Protein AF-A0A924DQ37-F1 (afdb_monomer)

Structure (mmCIF, N/CA/C/O backbone):
data_AF-A0A924DQ37-F1
#
_entry.id   AF-A0A924DQ37-F1
#
loop_
_atom_site.group_PDB
_atom_site.id
_atom_site.type_symbol
_atom_site.label_atom_id
_atom_site.label_alt_id
_atom_site.label_comp_id
_atom_site.label_asym_id
_atom_site.label_entity_id
_atom_site.label_seq_id
_atom_site.pdbx_PDB_ins_code
_atom_site.Cartn_x
_atom_site.Cartn_y
_atom_site.Cartn_z
_atom_site.occupancy
_atom_site.B_iso_or_equiv
_atom_site.auth_seq_id
_atom_site.auth_comp_id
_atom_site.auth_asym_id
_atom_site.auth_atom_id
_atom_site.pdbx_PDB_model_num
ATOM 1 N N . MET A 1 1 ? -24.528 43.316 34.652 1.00 51.66 1 MET A N 1
ATOM 2 C CA . MET A 1 1 ? -25.060 42.401 33.612 1.00 51.66 1 MET A CA 1
ATOM 3 C C . MET A 1 1 ? -24.053 42.049 32.501 1.00 51.66 1 MET A C 1
ATOM 5 O O . MET A 1 1 ? -24.379 41.224 31.667 1.00 51.66 1 MET A O 1
ATOM 9 N N . CYS A 1 2 ? -22.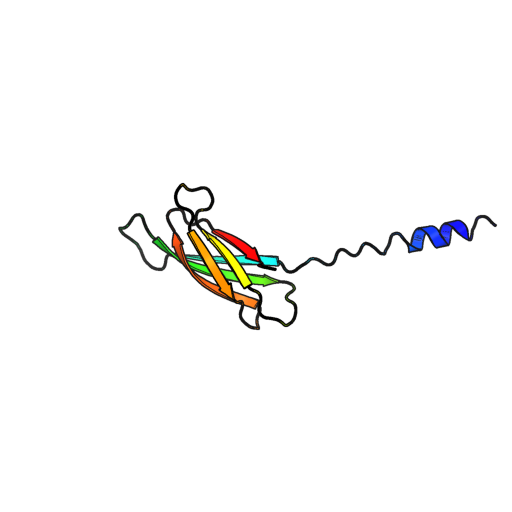809 42.559 32.518 1.00 52.31 2 CYS A N 1
ATOM 10 C CA . CYS A 1 2 ? -21.804 42.273 31.474 1.00 52.31 2 CYS A CA 1
ATOM 11 C C . CYS A 1 2 ? -21.006 40.958 31.674 1.00 52.31 2 CYS A C 1
ATOM 13 O O . CYS A 1 2 ? -20.358 40.476 30.755 1.00 52.31 2 CYS A O 1
ATOM 15 N N . LYS A 1 3 ? -21.051 40.351 32.872 1.00 51.22 3 LYS A N 1
ATOM 16 C CA . LYS A 1 3 ? -20.258 39.147 33.201 1.00 51.22 3 LYS A CA 1
ATOM 17 C C . LYS A 1 3 ? -20.846 37.831 32.672 1.00 51.22 3 LYS A C 1
ATOM 19 O O . LYS A 1 3 ? -20.106 36.868 32.530 1.00 51.22 3 LYS A O 1
ATOM 24 N N . LEU A 1 4 ? -22.148 37.786 32.375 1.00 49.56 4 LEU A N 1
ATOM 25 C CA . LEU A 1 4 ? -22.818 36.552 31.943 1.00 49.56 4 LEU A CA 1
ATOM 26 C C . LEU A 1 4 ? -22.604 36.269 30.446 1.00 49.56 4 LEU A C 1
ATOM 28 O O . LEU A 1 4 ? -22.457 35.119 30.057 1.00 49.56 4 LEU A O 1
ATOM 32 N N . ILE A 1 5 ? -22.514 37.318 29.620 1.00 56.53 5 ILE A N 1
ATOM 33 C CA . ILE A 1 5 ? -22.331 37.189 28.164 1.00 56.53 5 ILE A CA 1
ATOM 34 C C . ILE A 1 5 ? -20.943 36.618 27.832 1.00 56.53 5 ILE A C 1
ATOM 36 O O . ILE A 1 5 ? -20.827 35.769 26.955 1.00 56.53 5 ILE A O 1
ATOM 40 N N . PHE A 1 6 ? -19.909 37.001 28.588 1.00 54.81 6 PHE A N 1
ATOM 41 C CA . PHE A 1 6 ? -18.532 36.552 28.343 1.00 54.81 6 PHE A CA 1
ATOM 42 C C . PHE A 1 6 ? -18.303 35.060 28.644 1.00 54.81 6 PHE A C 1
ATOM 44 O O . PHE A 1 6 ? -17.433 34.428 28.050 1.00 54.81 6 PHE A O 1
ATOM 51 N N . LEU A 1 7 ? -19.091 34.482 29.556 1.00 55.88 7 LEU A N 1
ATOM 52 C CA . LEU A 1 7 ?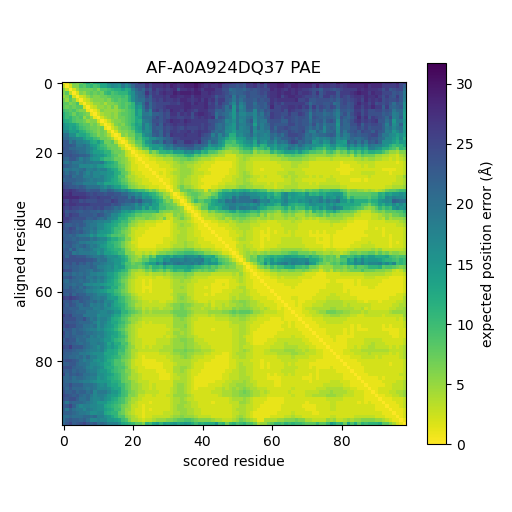 -18.979 33.074 29.952 1.00 55.88 7 LEU A CA 1
ATOM 53 C C . LEU A 1 7 ? -19.635 32.129 28.935 1.00 55.88 7 LEU A C 1
ATOM 55 O O . LEU A 1 7 ? -19.172 31.007 28.755 1.00 55.88 7 LEU A O 1
ATOM 59 N N . VAL A 1 8 ? -20.668 32.599 28.230 1.00 59.00 8 VAL A N 1
ATOM 60 C CA . VAL A 1 8 ? -21.372 31.812 27.205 1.00 59.00 8 VAL A CA 1
ATOM 61 C C . VAL A 1 8 ? -20.559 31.736 25.907 1.00 59.00 8 VAL A C 1
ATOM 63 O O . VAL A 1 8 ? -20.541 30.695 25.259 1.00 59.00 8 VAL A O 1
ATOM 66 N N . THR A 1 9 ? -19.811 32.785 25.551 1.00 57.53 9 THR A N 1
ATOM 67 C CA . THR A 1 9 ? -18.987 32.798 24.328 1.00 57.53 9 THR A CA 1
ATOM 68 C C . THR A 1 9 ? -17.755 31.895 24.401 1.00 57.53 9 THR A C 1
ATOM 70 O O . THR A 1 9 ? -17.381 31.310 23.388 1.00 57.53 9 THR A O 1
ATOM 73 N N . SER A 1 10 ? -17.150 31.709 25.580 1.00 57.28 10 SER A N 1
ATOM 74 C CA . 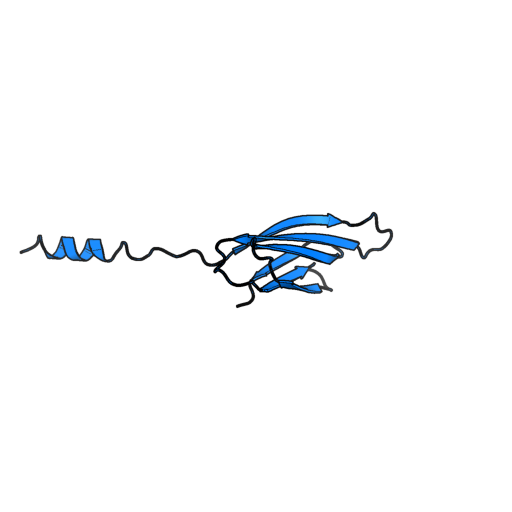SER A 1 10 ? -15.982 30.822 25.730 1.00 57.28 10 SER A CA 1
ATOM 75 C C . SER A 1 10 ? -16.328 29.329 25.678 1.00 57.28 10 SER A C 1
ATOM 77 O O . SER A 1 10 ? -15.438 28.516 25.445 1.00 57.28 10 SER A O 1
ATOM 79 N N . LEU A 1 11 ? -17.600 28.956 25.863 1.00 57.88 11 LEU A N 1
ATOM 80 C CA . LEU A 1 11 ? -18.030 27.554 25.861 1.00 57.88 11 LEU A CA 1
ATOM 81 C C . LEU A 1 11 ? -18.283 27.001 24.445 1.00 57.88 11 LEU A C 1
ATOM 83 O O . LEU A 1 11 ? -18.238 25.792 24.253 1.00 57.88 11 LEU A O 1
ATOM 87 N N . LEU A 1 12 ? -18.515 27.857 23.440 1.00 57.72 12 LEU A N 1
ATOM 88 C CA . LEU A 1 12 ? -18.738 27.397 22.060 1.00 57.72 12 LEU A CA 1
ATOM 89 C C . LEU A 1 12 ? -17.439 27.079 21.297 1.00 57.72 12 LEU A C 1
ATOM 91 O O . LEU A 1 12 ? -17.461 26.268 20.371 1.00 57.72 12 LEU A O 1
ATOM 95 N N . ILE A 1 13 ? -16.306 27.669 21.690 1.00 59.34 13 ILE A N 1
ATOM 96 C CA . ILE A 1 13 ? -15.036 27.565 20.943 1.00 59.34 13 ILE A CA 1
ATOM 97 C C . ILE A 1 13 ? -14.348 26.201 21.155 1.00 59.34 13 ILE A C 1
ATOM 99 O O . ILE A 1 13 ? -13.557 25.769 20.323 1.00 59.34 13 ILE A O 1
ATOM 103 N N . THR A 1 14 ? -14.680 25.462 22.217 1.00 60.75 14 THR A N 1
ATOM 104 C CA . THR A 1 14 ? -14.061 24.158 22.524 1.00 60.75 14 THR A CA 1
ATOM 105 C C . THR A 1 14 ? -14.667 22.972 21.764 1.00 60.75 14 THR A C 1
ATOM 107 O O . THR A 1 14 ? -14.182 21.854 21.905 1.00 60.75 14 THR A O 1
ATOM 110 N N . SER A 1 15 ? -15.702 23.184 20.943 1.00 59.12 15 SER A N 1
ATOM 111 C CA . SER A 1 15 ? -16.410 22.099 20.241 1.00 59.12 15 SER A CA 1
ATOM 112 C C . SER A 1 15 ? -15.767 21.650 18.920 1.00 59.12 15 SER A C 1
ATOM 114 O O . SER A 1 15 ? -16.212 20.671 18.327 1.00 59.12 15 SER A O 1
ATOM 116 N N . MET A 1 16 ? -14.689 22.300 18.471 1.00 60.66 16 MET A N 1
ATOM 117 C CA . MET A 1 16 ? -13.952 21.901 17.265 1.00 60.66 16 MET A CA 1
ATOM 118 C C . MET A 1 16 ? -12.874 20.854 17.576 1.00 60.66 16 MET A C 1
ATOM 120 O O . MET A 1 16 ? -11.707 21.024 17.234 1.00 60.66 16 MET A O 1
ATOM 124 N N . ALA A 1 17 ? -13.247 19.761 18.241 1.00 62.50 17 ALA A N 1
ATOM 125 C CA . ALA A 1 17 ? -12.412 18.567 18.242 1.00 62.50 17 ALA A CA 1
ATOM 126 C C . ALA A 1 17 ? -12.584 17.897 16.872 1.00 62.50 17 ALA A C 1
ATOM 128 O O . ALA A 1 17 ? -13.566 17.194 16.637 1.00 62.50 17 ALA A O 1
ATOM 129 N N . MET A 1 18 ? -11.672 18.172 15.937 1.00 65.62 18 MET A N 1
ATOM 130 C CA . MET A 1 18 ? -11.621 17.427 14.683 1.00 65.62 18 MET A CA 1
ATOM 131 C C . MET A 1 18 ? -11.197 16.000 15.012 1.00 65.62 18 MET A C 1
ATOM 133 O O . MET A 1 18 ? -10.045 15.755 15.358 1.00 65.62 18 MET A O 1
ATOM 137 N N . ALA A 1 19 ? -12.148 15.070 14.970 1.00 64.06 19 ALA A N 1
ATOM 138 C CA . ALA A 1 19 ? -11.828 13.655 14.980 1.00 64.06 19 ALA A CA 1
ATOM 139 C C . ALA A 1 19 ? -11.050 13.359 13.692 1.00 64.06 19 ALA A C 1
ATOM 141 O O . ALA A 1 19 ? -11.584 13.523 12.593 1.00 64.06 19 ALA A O 1
ATOM 142 N N . GLU A 1 20 ? -9.778 12.989 13.824 1.00 69.50 20 GLU A N 1
ATOM 143 C CA . GLU A 1 20 ? -8.989 12.514 12.692 1.00 69.50 20 GLU A CA 1
ATOM 144 C C . GLU A 1 20 ? -9.647 11.227 12.175 1.00 69.50 20 GLU A C 1
ATOM 146 O O . GLU A 1 20 ? -9.839 10.267 12.921 1.00 69.50 20 GLU A O 1
ATOM 151 N N . GLY A 1 21 ? -10.091 11.249 10.915 1.00 75.19 21 GLY A N 1
ATOM 152 C CA . GLY A 1 21 ? -10.663 10.072 10.267 1.00 75.19 21 GLY A CA 1
ATOM 153 C C . GLY A 1 21 ? -9.603 8.987 10.047 1.00 75.19 21 GLY A C 1
ATOM 154 O O . GLY A 1 21 ? -8.412 9.267 10.190 1.00 75.19 21 GLY A O 1
ATOM 155 N N . PRO A 1 22 ? -10.008 7.765 9.660 1.00 84.94 22 PRO A N 1
ATOM 156 C CA . PRO A 1 22 ? -9.069 6.674 9.442 1.00 84.94 22 PRO A CA 1
ATOM 157 C C . PRO A 1 22 ? -8.012 7.062 8.399 1.00 84.94 22 PRO A C 1
ATOM 159 O O . PRO A 1 22 ? -8.335 7.647 7.363 1.00 84.94 22 PRO A O 1
ATOM 162 N N . GLN A 1 23 ? -6.746 6.740 8.666 1.00 90.56 23 GLN A N 1
ATOM 163 C CA . GLN A 1 23 ? -5.617 7.112 7.803 1.00 90.56 23 GLN A CA 1
ATOM 164 C C . GLN A 1 23 ? -4.852 5.876 7.355 1.00 90.56 23 GLN A C 1
ATOM 166 O O . GLN A 1 23 ? -4.516 5.022 8.172 1.00 90.56 23 GLN A O 1
ATOM 171 N N . VAL A 1 24 ? -4.508 5.793 6.071 1.00 94.38 24 VAL A N 1
ATOM 172 C CA . VAL A 1 24 ? -3.658 4.721 5.544 1.00 94.38 24 VAL A CA 1
ATOM 173 C C . VAL A 1 24 ? -2.202 5.168 5.469 1.00 94.38 24 VAL A C 1
ATOM 175 O O . VAL A 1 24 ? -1.886 6.260 5.003 1.00 94.38 24 VAL A O 1
ATOM 178 N N . LYS A 1 25 ? -1.294 4.304 5.920 1.00 95.62 25 LYS A N 1
ATOM 179 C CA . LYS A 1 25 ? 0.151 4.505 5.837 1.00 95.62 25 LYS A CA 1
ATOM 180 C C . LYS A 1 25 ? 0.817 3.266 5.256 1.00 95.62 25 LYS A C 1
ATOM 182 O O . LYS A 1 25 ? 0.758 2.194 5.854 1.00 95.62 25 LYS A O 1
ATOM 187 N N . ILE A 1 26 ? 1.517 3.434 4.138 1.00 96.69 26 ILE A N 1
ATOM 188 C CA . ILE A 1 26 ? 2.418 2.408 3.601 1.00 96.69 26 ILE A CA 1
ATOM 189 C C . ILE A 1 26 ? 3.635 2.321 4.530 1.00 96.69 26 ILE A C 1
ATOM 191 O O . ILE A 1 26 ? 4.257 3.334 4.857 1.00 96.69 26 ILE A O 1
ATOM 195 N N . THR A 1 27 ? 3.942 1.119 5.010 1.00 97.31 27 THR A N 1
ATOM 196 C CA . THR A 1 27 ? 5.037 0.864 5.958 1.00 97.31 27 THR A CA 1
ATOM 197 C C . THR A 1 27 ? 6.223 0.166 5.314 1.00 97.31 27 THR A C 1
ATOM 199 O O . THR A 1 27 ? 7.339 0.330 5.799 1.00 97.31 27 THR A O 1
ATOM 202 N N . SER A 1 28 ? 6.000 -0.592 4.240 1.00 96.44 28 SER A N 1
ATOM 203 C CA . SER A 1 28 ? 7.052 -1.310 3.525 1.00 96.44 28 SER A CA 1
ATOM 204 C C . SER A 1 28 ? 6.742 -1.411 2.035 1.00 96.44 28 SER A C 1
ATOM 206 O O . SER A 1 28 ? 5.584 -1.570 1.646 1.00 96.44 28 SER A O 1
ATOM 208 N N . PHE A 1 29 ? 7.799 -1.352 1.225 1.00 95.44 29 PHE A N 1
ATOM 209 C CA . PHE A 1 29 ? 7.790 -1.630 -0.207 1.00 95.44 29 PHE A CA 1
ATOM 210 C C . PHE A 1 29 ? 9.093 -2.355 -0.560 1.00 95.44 29 PHE A C 1
ATOM 212 O O . PHE A 1 29 ? 10.173 -1.774 -0.435 1.00 95.44 29 PHE A O 1
ATOM 219 N N . SER A 1 30 ? 9.015 -3.623 -0.962 1.00 94.06 30 SER A N 1
ATOM 220 C CA . SER A 1 30 ? 10.189 -4.471 -1.197 1.00 94.06 30 SER A CA 1
ATOM 221 C C . SER A 1 30 ? 10.050 -5.278 -2.479 1.00 94.06 30 SER A C 1
ATOM 223 O O . SER A 1 30 ? 9.045 -5.947 -2.687 1.00 94.06 30 SER A O 1
ATOM 225 N N . TYR A 1 31 ? 11.068 -5.263 -3.336 1.00 91.81 31 TYR A N 1
ATOM 226 C CA . TYR A 1 31 ? 11.074 -6.065 -4.559 1.00 91.81 31 TYR A CA 1
ATOM 227 C C . TYR A 1 31 ? 11.241 -7.556 -4.243 1.00 91.81 31 TYR A C 1
ATOM 229 O O . TYR A 1 31 ? 12.163 -7.947 -3.528 1.00 91.81 31 TYR A O 1
ATOM 237 N N . SER A 1 32 ? 10.371 -8.404 -4.798 1.00 82.31 32 SER A N 1
ATOM 238 C CA . SER A 1 32 ? 10.326 -9.838 -4.476 1.00 82.31 32 SER A CA 1
ATOM 239 C C . SER A 1 32 ? 11.484 -10.648 -5.085 1.00 82.31 32 SER A C 1
ATOM 241 O O . SER A 1 32 ? 11.745 -11.758 -4.632 1.00 82.31 32 SER A O 1
ATOM 243 N N . ALA A 1 33 ? 12.189 -10.114 -6.091 1.00 69.81 33 ALA A N 1
ATOM 244 C CA . ALA A 1 33 ? 13.404 -10.695 -6.674 1.00 69.81 33 ALA A CA 1
ATOM 245 C C . ALA A 1 33 ? 14.131 -9.682 -7.588 1.00 69.81 33 ALA A C 1
ATOM 247 O O . ALA A 1 33 ? 13.489 -8.754 -8.094 1.00 69.81 33 ALA A O 1
ATOM 248 N N . PRO A 1 34 ? 15.437 -9.869 -7.875 1.00 64.12 34 PRO A N 1
ATOM 249 C CA . PRO A 1 34 ? 16.097 -9.171 -8.974 1.00 64.12 34 PRO A CA 1
ATOM 250 C C . PRO A 1 34 ? 15.448 -9.583 -10.302 1.00 64.12 34 PRO A C 1
ATOM 252 O O . PRO A 1 34 ? 15.628 -10.696 -10.791 1.00 64.12 34 PRO A O 1
ATOM 255 N N . SER A 1 35 ? 14.651 -8.680 -10.867 1.00 65.06 35 SER A N 1
ATOM 256 C CA . SER A 1 35 ? 14.042 -8.850 -12.183 1.00 65.06 35 SER A CA 1
ATOM 257 C C . SER A 1 35 ? 15.014 -8.370 -13.257 1.00 65.06 35 SER A C 1
ATOM 259 O O . SER A 1 35 ? 15.545 -7.265 -13.163 1.00 65.06 35 SER A O 1
ATOM 261 N N . THR A 1 36 ? 15.231 -9.177 -14.295 1.00 69.88 36 THR A N 1
ATOM 262 C CA . THR A 1 36 ? 15.867 -8.729 -15.548 1.00 69.88 36 THR A CA 1
ATOM 263 C C . THR A 1 36 ? 14.869 -8.034 -16.480 1.00 69.88 36 THR A C 1
ATOM 265 O O . THR A 1 36 ? 15.239 -7.600 -17.568 1.00 69.88 36 THR A O 1
ATOM 268 N N . SER A 1 37 ? 13.593 -7.982 -16.087 1.00 74.69 37 SER A N 1
ATOM 269 C CA . SER A 1 37 ? 12.523 -7.293 -16.798 1.00 74.69 37 SER A CA 1
ATO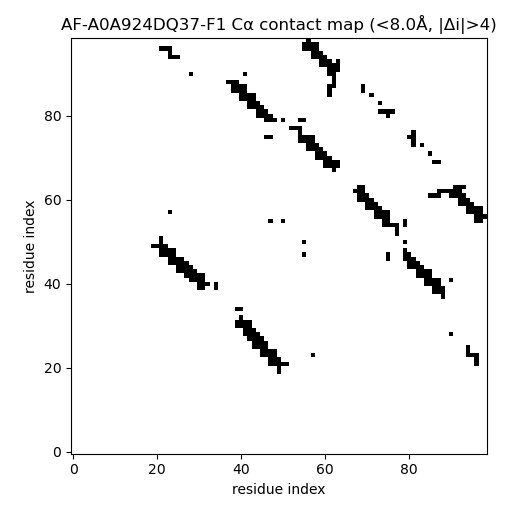M 270 C C . 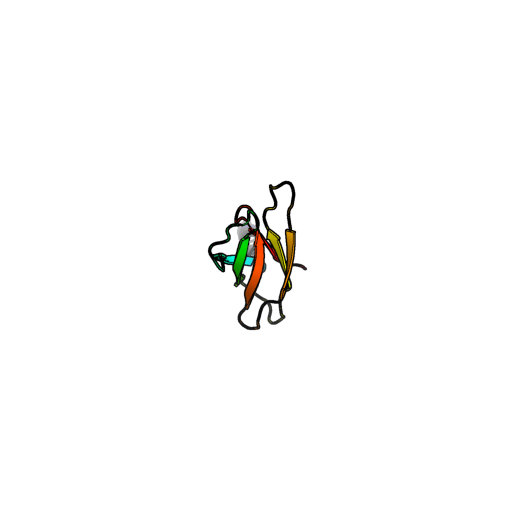SER A 1 37 ? 12.401 -5.855 -16.299 1.00 74.69 37 SER A C 1
ATOM 272 O O . SER A 1 37 ? 12.707 -5.555 -15.148 1.00 74.69 37 SER A O 1
ATOM 274 N N . THR A 1 38 ? 11.893 -4.976 -17.161 1.00 80.12 38 THR A N 1
ATOM 275 C CA . THR A 1 38 ? 11.460 -3.620 -16.783 1.00 80.12 38 THR A CA 1
ATOM 276 C C . THR A 1 38 ? 10.247 -3.632 -15.855 1.00 80.12 38 THR A C 1
ATOM 278 O O . THR A 1 38 ? 9.918 -2.614 -15.256 1.00 80.12 38 THR A O 1
ATOM 281 N N . ILE A 1 39 ? 9.571 -4.780 -15.762 1.00 83.88 39 ILE A N 1
ATOM 282 C CA . ILE A 1 39 ? 8.460 -5.030 -14.858 1.00 83.88 39 ILE A CA 1
ATOM 283 C C . ILE A 1 39 ? 9.000 -5.710 -13.600 1.00 83.88 39 ILE A C 1
ATOM 285 O O . ILE A 1 39 ? 9.643 -6.765 -13.669 1.00 83.88 39 ILE A O 1
ATOM 289 N N . HIS A 1 40 ? 8.694 -5.128 -12.448 1.00 89.19 40 HIS A N 1
ATOM 290 C CA . HIS A 1 40 ? 9.093 -5.623 -11.143 1.00 89.19 40 HIS A CA 1
ATOM 291 C C . HIS A 1 40 ? 7.870 -6.062 -10.339 1.00 89.19 40 HIS A C 1
ATOM 293 O O . HIS A 1 40 ? 6.830 -5.405 -10.350 1.00 89.19 40 HIS A O 1
ATOM 299 N N . LEU A 1 41 ? 8.013 -7.169 -9.612 1.00 92.62 41 LEU A N 1
ATOM 300 C CA . LEU A 1 41 ? 7.075 -7.554 -8.563 1.00 92.62 41 LEU A CA 1
ATOM 301 C C . LEU A 1 41 ? 7.591 -7.015 -7.233 1.00 92.62 41 LEU A C 1
ATOM 303 O O . LEU A 1 41 ? 8.770 -7.188 -6.908 1.00 92.62 41 LEU A O 1
ATOM 307 N N . ALA A 1 42 ? 6.711 -6.370 -6.480 1.00 94.19 42 ALA A N 1
ATOM 308 C CA . ALA A 1 42 ? 7.009 -5.853 -5.158 1.00 94.19 42 ALA A CA 1
ATOM 309 C C . ALA A 1 42 ? 5.944 -6.284 -4.149 1.00 94.19 42 ALA A C 1
ATOM 311 O O . ALA A 1 42 ? 4.753 -6.322 -4.452 1.00 94.19 42 ALA A O 1
ATOM 312 N N . GLU A 1 43 ? 6.381 -6.589 -2.936 1.00 96.12 43 GLU A N 1
ATOM 313 C CA . GLU A 1 43 ? 5.529 -6.674 -1.764 1.00 96.12 43 GLU A CA 1
ATOM 314 C C . GLU A 1 43 ? 5.344 -5.268 -1.186 1.00 96.12 43 GLU A C 1
ATOM 316 O O . GLU A 1 43 ? 6.313 -4.575 -0.865 1.00 96.12 43 GLU A O 1
ATOM 321 N N . LEU A 1 44 ? 4.088 -4.856 -1.057 1.00 97.31 44 LEU A N 1
ATOM 322 C CA . LEU A 1 44 ? 3.677 -3.606 -0.442 1.00 97.31 44 LEU A CA 1
ATOM 323 C C . LEU A 1 44 ? 2.870 -3.935 0.808 1.00 97.31 44 LEU A C 1
ATOM 325 O O . LEU A 1 44 ? 1.852 -4.625 0.730 1.00 97.31 44 LEU A O 1
ATOM 329 N N . CYS A 1 45 ? 3.298 -3.402 1.947 1.00 97.62 45 CYS A N 1
ATOM 330 C CA . CYS A 1 45 ? 2.583 -3.528 3.209 1.00 97.62 45 CYS A CA 1
ATOM 331 C C . CYS A 1 45 ? 2.239 -2.155 3.779 1.00 97.62 45 CYS A C 1
ATOM 333 O O . CYS A 1 45 ? 2.993 -1.187 3.643 1.00 97.62 45 CYS A O 1
ATOM 335 N N . GLY A 1 46 ? 1.105 -2.082 4.462 1.00 97.31 46 GLY A N 1
ATOM 336 C CA . GLY A 1 46 ? 0.640 -0.870 5.108 1.00 97.31 46 GLY A CA 1
ATOM 337 C C . GLY A 1 46 ? -0.229 -1.149 6.321 1.00 97.31 46 GLY A C 1
ATOM 338 O O . GLY A 1 46 ? -0.572 -2.289 6.644 1.00 97.31 46 GLY A O 1
ATOM 339 N N . ILE A 1 47 ? -0.557 -0.066 7.012 1.00 95.94 47 ILE A N 1
ATOM 340 C CA . ILE A 1 47 ? -1.455 -0.053 8.158 1.00 95.94 47 ILE A CA 1
ATOM 341 C C . ILE A 1 47 ? -2.519 1.011 7.931 1.00 95.94 47 ILE A C 1
ATOM 343 O O . ILE A 1 47 ? -2.218 2.091 7.419 1.00 95.94 47 ILE A O 1
ATOM 347 N N . VAL A 1 48 ? -3.744 0.726 8.345 1.00 94.50 48 VAL A N 1
ATOM 348 C CA . VAL A 1 48 ? -4.748 1.761 8.570 1.00 94.50 48 VAL A CA 1
ATOM 349 C C . VAL A 1 48 ? -4.731 2.102 10.065 1.00 94.50 48 VAL A C 1
ATOM 351 O O . VAL A 1 48 ? -4.608 1.223 10.917 1.00 94.50 48 VAL A O 1
ATOM 354 N N . ARG A 1 49 ? -4.748 3.389 10.401 1.00 90.69 49 ARG A N 1
ATOM 355 C CA . ARG A 1 49 ? -4.871 3.898 11.773 1.00 90.69 49 ARG A CA 1
ATOM 356 C C . ARG A 1 49 ? -6.296 4.358 12.022 1.00 90.69 49 ARG A C 1
ATOM 358 O O . ARG A 1 49 ? -7.025 4.627 11.071 1.00 90.69 49 ARG A O 1
ATOM 365 N N . ASP A 1 50 ? -6.662 4.409 13.300 1.00 84.75 50 ASP A N 1
ATOM 366 C CA . ASP A 1 50 ? -7.957 4.927 13.757 1.00 84.75 50 ASP A CA 1
ATOM 367 C C . ASP A 1 50 ? -9.145 4.207 13.102 1.00 84.75 50 ASP A C 1
ATOM 369 O O . ASP A 1 50 ? -10.176 4.790 12.774 1.00 84.75 50 ASP A O 1
ATOM 373 N N . MET A 1 51 ? -8.977 2.896 12.901 1.00 77.00 51 MET A N 1
ATOM 374 C CA . MET A 1 51 ? -10.021 2.034 12.367 1.00 77.00 51 MET A CA 1
ATOM 375 C C . MET A 1 51 ? -11.195 1.942 13.326 1.00 77.00 51 MET A C 1
ATOM 377 O O . MET A 1 51 ? -11.043 1.672 14.520 1.00 77.00 51 MET A O 1
ATOM 381 N N . THR A 1 52 ? -12.388 2.054 12.760 1.00 67.62 52 THR A N 1
ATOM 382 C CA . THR A 1 52 ? -13.588 1.497 13.367 1.00 67.62 52 THR A CA 1
ATOM 383 C C . THR A 1 52 ? -13.497 -0.032 13.306 1.00 67.62 52 THR A C 1
ATOM 385 O O . THR A 1 52 ? -12.767 -0.589 12.493 1.00 67.62 52 THR A O 1
ATOM 388 N N . SER A 1 53 ? -14.209 -0.743 14.176 1.00 68.56 53 SER A N 1
ATOM 389 C CA . SER A 1 53 ? -14.145 -2.207 14.363 1.00 68.56 53 SER A CA 1
ATOM 390 C C . SER A 1 53 ? -14.493 -3.079 13.135 1.00 68.56 53 SER A C 1
ATOM 392 O O . SER A 1 53 ? -14.622 -4.297 13.260 1.00 68.56 53 SER A O 1
ATOM 394 N N . SER A 1 54 ? -14.653 -2.483 11.954 1.00 78.44 54 SER A N 1
ATOM 395 C CA . SER A 1 54 ? -14.939 -3.125 10.674 1.00 78.44 54 SER A CA 1
ATOM 396 C C . SER A 1 54 ? -13.685 -3.238 9.792 1.00 78.44 54 SER A C 1
ATOM 398 O O . SER A 1 54 ? -12.859 -2.323 9.791 1.00 78.44 54 SER A O 1
ATOM 400 N N . PRO A 1 55 ? -13.560 -4.303 8.975 1.00 81.31 55 PRO A N 1
ATOM 401 C CA . PRO A 1 55 ? -12.534 -4.372 7.937 1.00 81.31 55 PRO A CA 1
ATOM 402 C C . PRO A 1 55 ? -12.606 -3.144 7.026 1.00 81.31 55 PRO A C 1
ATOM 404 O O . PRO A 1 55 ? -13.692 -2.756 6.593 1.00 81.31 55 PRO A O 1
ATOM 407 N N . THR A 1 56 ? -11.458 -2.537 6.739 1.00 90.50 56 THR A N 1
ATOM 408 C CA . THR A 1 56 ? -11.364 -1.359 5.874 1.00 90.50 56 THR A CA 1
ATOM 409 C C . THR A 1 56 ? -10.897 -1.779 4.488 1.00 90.50 56 THR A C 1
ATOM 411 O O . THR A 1 56 ? -9.949 -2.555 4.350 1.00 90.50 56 THR A O 1
ATOM 414 N N . PHE A 1 57 ? -11.555 -1.263 3.454 1.00 94.00 57 PHE A N 1
ATOM 415 C CA . PHE A 1 57 ? -11.136 -1.456 2.071 1.00 94.00 57 PHE A CA 1
ATOM 416 C C . PHE A 1 57 ? -10.098 -0.394 1.703 1.00 94.00 57 PHE A C 1
ATOM 418 O O . PHE A 1 57 ? -10.307 0.799 1.922 1.00 94.00 57 PHE A O 1
ATOM 425 N N . VAL A 1 58 ? -8.972 -0.826 1.146 1.00 96.44 58 VAL A N 1
ATOM 426 C CA . VAL A 1 58 ? -7.866 0.050 0.750 1.00 96.44 58 VAL A CA 1
ATOM 427 C C . VAL A 1 58 ? -7.673 -0.053 -0.754 1.00 96.44 58 VAL A C 1
ATOM 429 O O . VAL A 1 58 ? -7.528 -1.153 -1.291 1.00 96.44 58 VAL A O 1
ATOM 432 N N . HIS A 1 59 ? -7.643 1.099 -1.414 1.00 97.56 59 HIS A N 1
ATOM 433 C CA . HIS A 1 59 ? -7.285 1.247 -2.815 1.00 97.56 59 HIS A CA 1
ATOM 434 C C . HIS A 1 59 ? -5.845 1.729 -2.929 1.00 97.56 59 HIS A C 1
ATOM 436 O O . HIS A 1 59 ? -5.470 2.723 -2.309 1.00 97.56 59 HIS A O 1
ATOM 442 N N . VAL A 1 60 ? -5.044 1.039 -3.731 1.00 98.00 60 VAL A N 1
ATOM 443 C CA . VAL A 1 60 ? -3.642 1.372 -3.977 1.00 98.00 60 VAL A CA 1
ATOM 444 C C . VAL A 1 60 ? -3.445 1.626 -5.465 1.00 98.00 60 VAL A C 1
ATOM 446 O O . VAL A 1 60 ? -3.771 0.770 -6.288 1.00 98.00 60 VAL A O 1
ATOM 449 N N . VAL A 1 61 ? -2.877 2.781 -5.804 1.00 97.81 61 VAL A N 1
ATOM 450 C CA . VAL A 1 61 ? -2.443 3.122 -7.161 1.00 97.81 61 VAL A CA 1
ATOM 451 C C . VAL A 1 61 ? -0.923 3.097 -7.198 1.00 97.81 61 VAL A C 1
ATOM 453 O O . VAL A 1 61 ? -0.253 3.851 -6.496 1.00 97.81 61 VAL A O 1
ATOM 456 N N . VAL A 1 62 ? -0.374 2.211 -8.016 1.00 97.56 62 VAL A N 1
ATOM 457 C CA . VAL A 1 62 ? 1.064 2.050 -8.235 1.00 97.56 62 VAL A CA 1
ATOM 458 C C . VAL A 1 62 ? 1.457 2.797 -9.501 1.00 97.56 62 VAL A C 1
ATOM 460 O O . VAL A 1 62 ? 0.741 2.750 -10.502 1.00 97.56 62 VAL A O 1
ATOM 463 N N . ASP A 1 63 ? 2.596 3.486 -9.455 1.00 96.44 63 ASP A N 1
ATOM 464 C CA . ASP A 1 63 ? 3.138 4.276 -10.561 1.00 96.44 63 ASP A CA 1
ATOM 465 C C . ASP A 1 63 ? 2.145 5.306 -11.115 1.00 96.44 63 ASP A C 1
ATOM 467 O O . ASP A 1 63 ? 2.034 5.497 -12.327 1.00 96.44 63 ASP A O 1
ATOM 471 N N . GLN A 1 64 ? 1.436 5.990 -10.209 1.00 96.25 64 GLN A N 1
ATOM 472 C CA . GLN A 1 64 ? 0.355 6.935 -10.515 1.00 96.25 64 GLN A CA 1
ATOM 473 C C . GLN A 1 64 ? 0.751 8.023 -11.519 1.00 96.25 64 GLN A C 1
ATOM 475 O O . GLN A 1 64 ? -0.022 8.353 -12.414 1.00 96.25 64 GLN A O 1
ATOM 480 N N . SER A 1 65 ? 1.969 8.554 -11.404 1.00 94.69 65 SER A N 1
ATOM 481 C CA . SER A 1 65 ? 2.487 9.605 -12.293 1.00 94.69 65 SER A CA 1
ATOM 482 C C . SER A 1 65 ? 3.058 9.073 -13.614 1.00 94.69 65 SER A C 1
ATOM 484 O O . SER A 1 65 ? 3.596 9.843 -14.411 1.00 94.69 65 SER A O 1
ATOM 486 N N . SER A 1 66 ? 3.004 7.760 -13.848 1.00 93.56 66 SER A N 1
ATOM 487 C CA . SER A 1 66 ? 3.516 7.133 -15.065 1.00 93.56 66 SER A CA 1
ATOM 488 C C . SER A 1 66 ? 2.470 7.070 -16.182 1.00 93.56 66 SER A C 1
ATOM 490 O O . SER A 1 66 ? 1.306 7.415 -16.008 1.00 93.56 66 SER A O 1
ATOM 492 N N . LYS A 1 67 ? 2.884 6.584 -17.360 1.00 92.94 67 LYS A N 1
ATOM 493 C CA . LYS A 1 67 ? 1.967 6.320 -18.482 1.00 92.94 67 LYS A CA 1
ATOM 494 C C . LYS A 1 67 ? 1.110 5.063 -18.288 1.00 92.94 67 LYS A C 1
ATOM 496 O O . LYS A 1 67 ? 0.159 4.885 -19.039 1.00 92.94 67 LYS A O 1
ATOM 501 N N . ASN A 1 68 ? 1.462 4.201 -17.330 1.00 91.38 68 ASN A N 1
ATOM 502 C CA . ASN A 1 68 ? 0.820 2.908 -17.090 1.00 91.38 68 ASN A CA 1
ATOM 503 C C . ASN A 1 68 ? 0.574 2.695 -15.582 1.00 91.38 68 ASN A C 1
ATOM 505 O O . ASN A 1 68 ? 1.190 1.803 -14.993 1.00 91.38 68 ASN A O 1
ATOM 509 N N . PRO A 1 69 ? -0.280 3.509 -14.936 1.00 96.06 69 PRO A N 1
ATOM 510 C CA . PRO A 1 69 ? -0.632 3.291 -13.539 1.00 96.06 69 PRO A CA 1
ATOM 511 C C . PRO A 1 69 ? -1.396 1.970 -13.371 1.00 96.06 69 PRO A C 1
ATOM 513 O O . PRO A 1 69 ? -2.164 1.568 -14.249 1.00 96.06 69 PRO A O 1
ATOM 516 N N . ALA A 1 70 ? -1.211 1.306 -12.232 1.00 96.25 70 ALA A N 1
ATOM 517 C CA . ALA A 1 70 ? -1.905 0.065 -11.897 1.00 96.25 70 ALA A CA 1
ATOM 518 C C . ALA A 1 70 ? -2.678 0.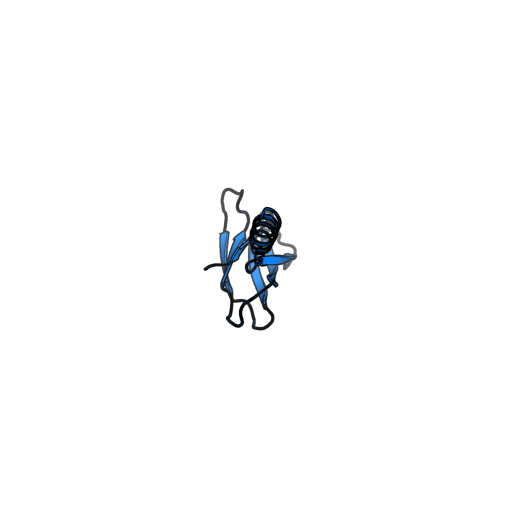210 -10.583 1.00 96.25 70 ALA A C 1
ATOM 520 O O . ALA A 1 70 ? -2.141 0.702 -9.593 1.00 96.25 70 ALA A O 1
ATOM 521 N N . SER A 1 71 ? -3.929 -0.245 -10.569 1.00 97.56 71 SER A N 1
ATOM 522 C CA . SER A 1 71 ? -4.822 -0.143 -9.414 1.00 97.56 71 SER A CA 1
ATOM 523 C C . SER A 1 71 ? -5.050 -1.502 -8.763 1.00 97.56 71 SER A C 1
ATOM 525 O O . SER A 1 71 ? -5.384 -2.474 -9.440 1.00 97.56 71 SER A O 1
ATOM 527 N N . TYR A 1 72 ? -4.942 -1.545 -7.439 1.00 97.56 72 TYR A N 1
ATOM 528 C CA . TYR A 1 72 ? -5.144 -2.735 -6.620 1.00 97.56 72 TYR A CA 1
ATOM 529 C C . TYR A 1 72 ? -6.080 -2.407 -5.462 1.00 97.56 72 TYR A C 1
ATOM 531 O O . TYR A 1 72 ? -6.022 -1.318 -4.898 1.00 97.56 72 TYR A O 1
ATOM 539 N N . ASN A 1 73 ? -6.919 -3.365 -5.081 1.00 97.12 73 ASN A N 1
ATOM 540 C CA . ASN A 1 73 ? -7.757 -3.262 -3.892 1.00 97.12 73 ASN A CA 1
ATOM 541 C C . ASN A 1 73 ? -7.373 -4.365 -2.912 1.00 97.12 73 ASN A C 1
ATOM 543 O O . ASN A 1 73 ? -7.070 -5.488 -3.316 1.00 97.12 73 ASN A O 1
ATOM 547 N N . THR A 1 74 ? -7.421 -4.056 -1.624 1.00 96.50 74 THR A N 1
ATOM 548 C CA . THR A 1 74 ? -7.278 -5.045 -0.557 1.00 96.50 74 THR A CA 1
ATOM 549 C C . THR A 1 74 ? -8.181 -4.707 0.616 1.00 96.50 74 THR A C 1
ATOM 551 O O . THR A 1 74 ? -8.807 -3.647 0.662 1.00 96.50 74 THR A O 1
ATOM 554 N N . VAL A 1 75 ? -8.245 -5.631 1.562 1.00 95.06 75 VAL A N 1
ATOM 555 C CA . VAL A 1 75 ? -8.962 -5.4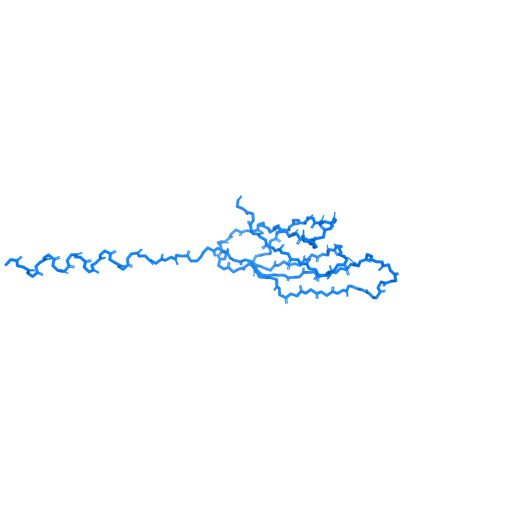84 2.820 1.00 95.06 75 VAL A CA 1
ATOM 556 C C . VAL A 1 75 ? -7.950 -5.596 3.946 1.00 95.06 75 VAL A C 1
ATOM 558 O O . VAL A 1 75 ? -7.068 -6.457 3.919 1.00 95.06 75 VAL A O 1
ATOM 561 N N . THR A 1 76 ? -8.0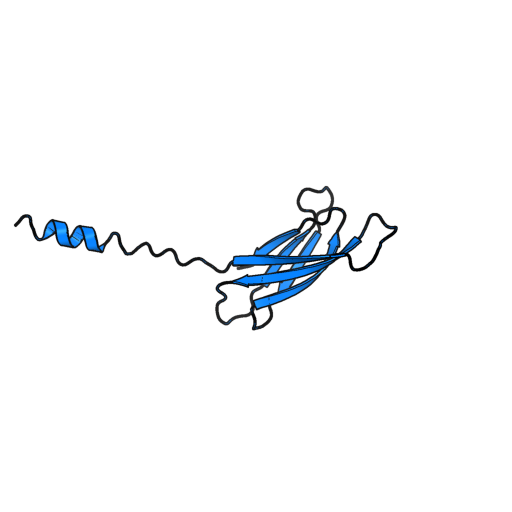61 -4.723 4.938 1.00 94.38 76 THR A N 1
ATOM 562 C CA . THR A 1 76 ? -7.239 -4.823 6.141 1.00 94.38 76 THR A CA 1
ATOM 563 C C . THR A 1 76 ? -7.643 -6.032 6.979 1.00 94.38 76 THR A C 1
ATOM 565 O O . THR A 1 76 ? -8.824 -6.364 7.104 1.00 94.38 76 THR A O 1
ATOM 568 N N . GLY A 1 77 ? -6.663 -6.654 7.629 1.00 91.38 77 GLY A N 1
ATOM 569 C CA . GLY A 1 77 ? -6.916 -7.589 8.718 1.00 91.38 77 GLY A CA 1
ATOM 570 C C . GLY A 1 77 ? -7.575 -6.905 9.920 1.00 91.38 77 GLY A C 1
ATOM 571 O O . GLY A 1 77 ? -7.703 -5.680 9.983 1.00 91.38 77 GLY A O 1
ATOM 572 N N . THR A 1 78 ? -7.958 -7.700 10.920 1.00 88.25 78 THR A N 1
ATOM 573 C CA . THR A 1 78 ? -8.541 -7.200 12.181 1.00 88.25 78 THR A CA 1
ATOM 574 C C . THR A 1 78 ? -7.571 -6.349 12.999 1.00 88.25 78 THR A C 1
ATOM 576 O O . THR A 1 78 ? -7.991 -5.586 13.860 1.00 88.25 78 THR A O 1
ATOM 579 N N . ASP A 1 79 ? -6.269 -6.495 12.756 1.00 89.94 79 ASP A N 1
ATOM 580 C CA . ASP A 1 79 ? -5.204 -5.678 13.341 1.00 89.94 79 ASP A CA 1
ATOM 581 C C . ASP A 1 79 ? -4.893 -4.425 12.511 1.00 89.94 79 ASP A C 1
ATOM 583 O O . ASP A 1 79 ? -3.948 -3.692 12.812 1.00 89.94 79 ASP A O 1
ATOM 587 N N . GLY A 1 80 ? -5.662 -4.200 11.445 1.00 91.75 80 GLY A N 1
ATOM 588 C CA . GLY A 1 80 ? -5.537 -3.037 10.598 1.00 91.75 80 GLY A CA 1
ATOM 589 C C . GLY A 1 80 ? -4.427 -3.067 9.570 1.00 91.75 80 GLY A C 1
ATOM 590 O O . GLY A 1 80 ? -4.190 -2.067 8.886 1.00 91.75 80 GLY A O 1
ATOM 591 N N . LYS A 1 81 ? -3.719 -4.187 9.468 1.00 95.00 81 LYS A N 1
ATOM 592 C CA . LYS A 1 81 ? -2.599 -4.333 8.550 1.00 95.00 81 LYS A CA 1
ATOM 593 C C . LYS A 1 81 ? -3.060 -4.942 7.238 1.00 95.00 81 LYS A C 1
ATOM 595 O O . LYS A 1 81 ? -4.027 -5.700 7.189 1.00 95.00 81 LYS A O 1
ATOM 600 N N . PHE A 1 82 ? -2.335 -4.636 6.176 1.00 95.88 82 PHE A N 1
ATOM 601 C CA . PHE A 1 82 ? -2.468 -5.320 4.900 1.00 95.88 82 PHE A CA 1
ATOM 602 C C . PHE A 1 82 ? -1.094 -5.495 4.263 1.00 95.88 82 PHE A C 1
ATOM 604 O O . PHE A 1 82 ? -0.203 -4.665 4.446 1.00 95.88 82 PHE A O 1
ATOM 611 N N . CYS A 1 83 ? -0.950 -6.565 3.491 1.00 96.75 83 CYS A N 1
ATOM 612 C CA . CYS A 1 83 ? 0.159 -6.772 2.574 1.00 96.75 83 CYS A CA 1
ATOM 613 C C . CYS A 1 83 ? -0.407 -7.277 1.247 1.00 96.75 83 CYS A C 1
ATOM 615 O O . CYS A 1 83 ? -1.388 -8.023 1.227 1.00 96.75 83 CYS A O 1
ATOM 617 N N . MET A 1 84 ? 0.188 -6.851 0.140 1.00 96.81 84 MET A N 1
ATOM 618 C CA . MET A 1 84 ? -0.178 -7.280 -1.204 1.00 96.81 84 MET A CA 1
ATOM 619 C C . MET A 1 84 ? 1.054 -7.354 -2.097 1.00 96.81 84 MET A C 1
ATOM 621 O O . MET A 1 84 ? 2.030 -6.636 -1.893 1.00 96.81 84 MET A O 1
ATOM 625 N N . THR A 1 85 ? 0.981 -8.195 -3.122 1.00 96.00 85 THR A N 1
ATOM 626 C CA . THR A 1 85 ? 1.948 -8.177 -4.218 1.00 96.00 85 THR A CA 1
ATOM 627 C C . THR A 1 85 ? 1.425 -7.272 -5.322 1.00 96.00 85 THR A C 1
ATOM 629 O O . THR A 1 85 ? 0.297 -7.442 -5.786 1.00 96.00 85 THR A O 1
ATOM 632 N N . VAL A 1 86 ? 2.252 -6.328 -5.756 1.00 95.62 86 VAL A N 1
ATOM 633 C CA . VAL A 1 86 ? 1.952 -5.400 -6.844 1.00 95.62 86 VAL A CA 1
ATOM 634 C C . VAL A 1 86 ? 2.988 -5.519 -7.949 1.00 95.62 86 VAL A C 1
ATOM 636 O O . VAL A 1 86 ? 4.138 -5.896 -7.727 1.00 95.62 86 VAL A O 1
ATOM 639 N N . THR A 1 87 ? 2.565 -5.169 -9.155 1.00 94.00 87 THR A N 1
ATOM 640 C CA . THR A 1 87 ? 3.455 -4.977 -10.296 1.00 94.00 87 THR A CA 1
ATOM 641 C C . THR A 1 87 ? 3.781 -3.495 -10.436 1.00 94.00 87 THR A C 1
ATOM 643 O O . THR A 1 87 ? 2.867 -2.670 -10.401 1.00 94.00 87 THR A O 1
ATOM 646 N N . THR A 1 88 ? 5.060 -3.166 -10.606 1.00 93.56 88 THR A N 1
ATOM 647 C CA . THR A 1 88 ? 5.562 -1.792 -10.707 1.00 93.56 88 THR A CA 1
ATOM 648 C C . THR A 1 88 ? 6.717 -1.678 -11.707 1.00 93.56 88 THR A C 1
ATOM 650 O O . THR A 1 88 ? 7.435 -2.644 -11.965 1.00 93.56 88 THR A O 1
ATOM 653 N N . TYR A 1 89 ? 6.913 -0.477 -12.235 1.00 91.81 89 TYR A N 1
ATOM 654 C CA . TYR A 1 89 ? 8.056 -0.063 -13.041 1.00 91.81 89 TYR A CA 1
ATOM 655 C C . TYR A 1 89 ? 8.976 0.895 -12.274 1.00 91.81 89 TYR A C 1
ATOM 657 O O . TYR A 1 89 ? 10.193 0.808 -12.416 1.00 91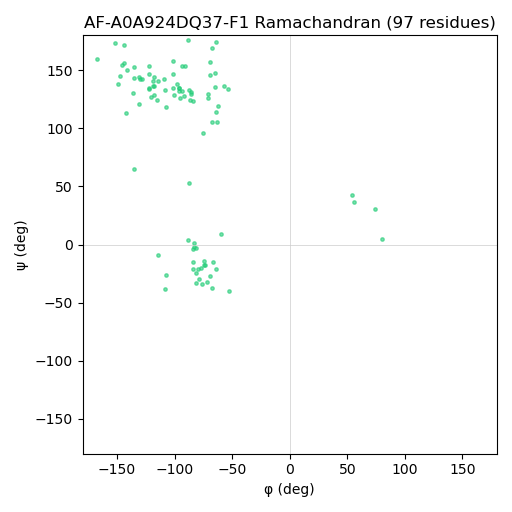.81 89 TYR A O 1
ATOM 665 N N . TYR A 1 90 ? 8.412 1.812 -11.476 1.00 91.88 90 TYR A N 1
ATOM 666 C CA . TYR A 1 90 ? 9.169 2.894 -10.827 1.00 91.88 90 TYR A CA 1
ATOM 667 C C . TYR A 1 90 ? 9.207 2.791 -9.299 1.00 91.88 90 TYR A C 1
ATOM 669 O O . TYR A 1 90 ? 9.962 3.522 -8.659 1.00 91.88 90 TYR A O 1
ATOM 677 N N . GLY A 1 91 ? 8.425 1.888 -8.707 1.00 91.62 91 GLY A N 1
ATOM 678 C CA . GLY A 1 91 ? 8.400 1.647 -7.268 1.00 91.62 91 GLY A CA 1
ATOM 679 C C . GLY A 1 91 ? 7.685 2.736 -6.476 1.00 91.62 91 GLY A C 1
ATOM 680 O O . GLY A 1 91 ? 8.055 3.002 -5.335 1.00 91.62 91 GLY A O 1
ATOM 681 N N . THR A 1 92 ? 6.688 3.392 -7.072 1.00 95.12 92 THR A N 1
ATOM 682 C CA . THR A 1 92 ? 5.874 4.403 -6.380 1.00 95.12 92 THR A CA 1
ATOM 683 C C . THR A 1 92 ? 4.469 3.877 -6.129 1.00 95.12 92 THR A C 1
ATOM 685 O O . THR A 1 92 ? 3.918 3.165 -6.965 1.00 95.12 92 THR A O 1
ATOM 688 N N . ALA A 1 93 ? 3.881 4.207 -4.980 1.00 96.56 93 ALA A N 1
ATOM 689 C CA . ALA A 1 93 ? 2.527 3.791 -4.642 1.00 96.56 93 ALA A CA 1
ATOM 690 C C . ALA A 1 93 ? 1.836 4.823 -3.748 1.00 96.56 93 ALA A C 1
ATOM 692 O O . ALA A 1 93 ? 2.434 5.329 -2.797 1.00 96.56 93 ALA A O 1
ATOM 693 N N . GLU A 1 94 ? 0.565 5.080 -4.031 1.00 96.69 94 GLU A N 1
ATOM 694 C CA . GLU A 1 94 ? -0.336 5.882 -3.208 1.00 96.69 94 GLU A CA 1
ATOM 695 C C . GLU A 1 94 ? -1.485 4.996 -2.735 1.00 96.69 94 GLU A C 1
ATOM 697 O O . GLU A 1 94 ? -2.022 4.197 -3.501 1.00 96.69 94 GLU A O 1
ATOM 702 N N . ALA A 1 95 ? -1.848 5.111 -1.460 1.00 96.75 95 ALA A N 1
ATOM 703 C CA . ALA A 1 95 ? -2.938 4.348 -0.871 1.00 96.75 95 ALA A CA 1
ATOM 704 C C . ALA A 1 95 ? -4.023 5.298 -0.366 1.00 96.75 95 ALA A C 1
ATOM 706 O O . ALA A 1 95 ? -3.729 6.335 0.227 1.00 96.75 95 ALA A O 1
ATOM 707 N N . THR A 1 96 ? -5.277 4.913 -0.565 1.00 95.75 96 THR A N 1
ATOM 708 C CA . THR A 1 96 ? -6.464 5.619 -0.081 1.00 95.75 96 THR A CA 1
ATOM 709 C C . THR A 1 96 ? -7.444 4.620 0.519 1.00 95.75 96 THR A C 1
ATOM 711 O O . THR A 1 96 ? -7.452 3.439 0.168 1.00 95.75 96 THR A O 1
ATOM 714 N N . ILE A 1 97 ? -8.253 5.080 1.466 1.00 93.38 97 ILE A N 1
ATOM 715 C CA . ILE A 1 97 ? -9.326 4.273 2.044 1.00 93.38 97 ILE A CA 1
ATOM 716 C C . ILE A 1 97 ? -10.566 4.443 1.171 1.00 93.38 97 ILE A C 1
ATOM 718 O O . ILE A 1 97 ? -10.915 5.563 0.800 1.00 93.38 97 ILE A O 1
ATOM 722 N N . LEU A 1 98 ? -11.212 3.331 0.833 1.00 88.00 98 LEU A N 1
ATOM 723 C CA . LEU A 1 98 ? -12.495 3.335 0.145 1.00 88.00 98 LEU A CA 1
ATOM 724 C C . LEU A 1 98 ? -13.611 3.438 1.191 1.00 88.00 98 LEU A C 1
ATOM 726 O O . LEU A 1 98 ? -13.654 2.633 2.125 1.00 88.00 98 LEU A O 1
ATOM 730 N N . HIS A 1 99 ? -14.469 4.446 1.032 1.00 70.12 99 HIS A N 1
ATOM 731 C CA . HIS A 1 99 ? -15.635 4.710 1.879 1.00 70.12 99 HIS A CA 1
ATOM 732 C C . HIS A 1 99 ? -16.897 4.039 1.340 1.00 70.12 99 HIS A C 1
ATOM 734 O O . HIS A 1 99 ? -17.065 4.015 0.099 1.00 70.12 99 HIS A O 1
#

Mean predicted aligned error: 9.28 Å

pLDDT: mean 83.93, std 15.37, range [49.56, 98.0]

Radius of gyration: 21.33 Å; Cα contacts (8 Å, |Δi|>4): 181; chains: 1; bounding box: 41×53×52 Å

Sequence (99 aa):
MCKLIFLVTSLLITSMAMAEGPQVKITSFSYSAPSTSTIHLAELCGIVRDMTSSPTFVHVVVDQSSKNPASYNTVTGTDGKFCMTVTTYYGTAEATILH

Solvent-accessible surface area (backbone atoms only — not comparable to full-atom values): 6074 Å² total; per-residue (Å²): 129,73,72,62,62,61,60,59,60,65,63,63,71,73,70,76,71,78,77,78,69,65,44,68,43,81,75,46,77,44,69,75,61,95,57,96,54,79,61,36,51,26,41,40,29,32,38,46,42,73,69,63,102,60,75,48,41,36,40,35,36,25,29,67,92,51,100,73,52,43,80,48,76,50,62,29,44,99,87,27,37,39,72,47,80,45,71,36,74,78,80,44,74,49,68,44,74,60,130

Foldseek 3Di:
DVVVVVVVVVVVVPPPPPDDPKDKDWDDWAFPDPDPDLKTKIKTKIFIPPDDQDWWKKWKWAPVVDPDIDIDIDTADSRRMDIDIDIHNPRDMDMDTDD

Nearest PDB structures (foldseek):
  5z1b-assembly1_A  TM=5.399E-01  e=5.884E-01  Bifidobacterium dentium ATCC 27679
  5eii-assembly1_I  TM=5.940E-01  e=1.163E+00  Saccharomyces cerevisiae
  8oe4-assembly1_C  TM=6.319E-01  e=2.052E+00  Homo sapiens
  6wdq-assembly1_C  TM=6.319E-01  e=3.053E+00  Homo sapiens
  5eii-assembly2_G  TM=5.173E-01  e=9.501E+00  Saccharomyces cerevisiae

Secondary structure (DSSP, 8-state):
--HHHHHHHHHHGGG----PPPEEEEEEEEESS--SSS-EEEEEEEEEES--SSPPEEEEEESTTSSS-EEEEEE--TTSEEEEEEEESS--EEEEEE-